Protein AF-A0A0F8CD45-F1 (afdb_monomer_lite)

Foldseek 3Di:
DKDWDDDPNFIWIWDQDPVGTDIDTPDDDDADWDWFLKKKWFFLDPVLQVVLQLQLQVQLVPAPFKDLPDDSQKAQFDWDAADDPPRVDRIDGPQLQQQVCQVVDPNRPHDPSTRGMMMGIMIGRDDVSSLSSLLRSVVSSVVRPGTDDMGGDDDPPPPDPDDRDPVVSD

Secondary structure (DSSP, 8-state):
--EEEEETTEEEEEEEETTEEEEEES-------EEEEEEEEEESSHHHHHHHHHHHHHHHHTSTTEE--SGGGEESS--EES-SS-TT-SEE--GGG-GGGGGG-TT----TT--EEEEEEEEESSHHHHHHHHHHHHHHHTTSTTEEEEE----TTSS-S----GGG--

Radius of gyration: 20.66 Å; chains: 1; bounding box: 54×41×52 Å

Structure (mmCIF, N/CA/C/O backbone):
data_AF-A0A0F8CD45-F1
#
_entry.id   AF-A0A0F8CD45-F1
#
loop_
_atom_site.group_PDB
_atom_site.id
_atom_site.type_symbol
_atom_site.label_atom_id
_atom_site.label_alt_id
_atom_site.label_comp_id
_atom_site.label_asym_id
_atom_site.label_entity_id
_atom_site.label_seq_id
_atom_site.pdbx_PDB_ins_code
_atom_site.Cartn_x
_atom_site.Cartn_y
_atom_site.Cartn_z
_atom_site.occupancy
_atom_site.B_iso_or_equiv
_atom_site.auth_seq_id
_atom_site.auth_comp_id
_atom_site.auth_asym_id
_atom_site.auth_atom_id
_atom_site.pdbx_PDB_model_num
ATOM 1 N N . MET A 1 1 ? -32.808 14.058 22.637 1.00 79.06 1 MET A N 1
ATOM 2 C CA . MET A 1 1 ? -32.107 13.726 23.889 1.00 79.06 1 MET A CA 1
ATOM 3 C C . MET A 1 1 ? -31.272 12.502 23.619 1.00 79.06 1 MET A C 1
ATOM 5 O O . MET A 1 1 ? -31.822 11.462 23.291 1.00 79.06 1 MET A O 1
ATOM 9 N N . GLU A 1 2 ? -29.967 12.667 23.688 1.00 94.50 2 GLU A N 1
ATOM 10 C CA . GLU A 1 2 ? -28.976 11.609 23.783 1.00 94.50 2 GLU A CA 1
ATOM 11 C C . GLU A 1 2 ? -29.141 10.820 25.092 1.00 94.50 2 GLU A C 1
ATOM 13 O O . GLU A 1 2 ? -29.667 11.337 26.080 1.00 94.50 2 GLU A O 1
ATOM 18 N N . SER A 1 3 ? -28.718 9.556 25.101 1.00 98.06 3 SER A N 1
ATOM 19 C CA . SER A 1 3 ? -28.726 8.721 26.308 1.00 98.06 3 SER A CA 1
ATOM 20 C C . SER A 1 3 ? -27.466 7.871 26.414 1.00 98.06 3 SER A C 1
ATOM 22 O O . SER A 1 3 ? -26.858 7.513 25.406 1.00 98.06 3 SER A O 1
ATOM 24 N N . GLU A 1 4 ? -27.076 7.555 27.644 1.00 98.25 4 GLU A N 1
ATOM 25 C CA . GLU A 1 4 ? -25.930 6.705 27.961 1.00 98.25 4 GLU A CA 1
ATOM 26 C C . GLU A 1 4 ? -26.391 5.265 28.225 1.00 98.25 4 GLU A C 1
ATOM 28 O O . GLU A 1 4 ? -27.420 5.034 28.865 1.00 98.25 4 GLU A O 1
ATOM 33 N N . THR A 1 5 ? -25.631 4.282 27.744 1.00 97.88 5 THR A N 1
ATOM 34 C CA . THR A 1 5 ? -25.856 2.868 28.062 1.00 97.88 5 THR A CA 1
ATOM 35 C C . THR A 1 5 ? -24.553 2.062 28.000 1.00 97.88 5 THR A C 1
ATOM 37 O O . THR A 1 5 ? -23.468 2.610 27.790 1.00 97.88 5 THR A O 1
ATOM 40 N N . GLN A 1 6 ? -24.651 0.746 28.196 1.00 98.25 6 GLN A N 1
ATOM 41 C CA . GLN A 1 6 ? -23.547 -0.191 28.020 1.00 98.25 6 GLN A CA 1
ATOM 42 C C . GLN A 1 6 ? -23.911 -1.294 27.029 1.00 98.25 6 GLN A C 1
ATOM 44 O O . GLN A 1 6 ? -24.971 -1.910 27.130 1.00 98.25 6 GLN A O 1
ATOM 49 N N . ILE A 1 7 ? -22.996 -1.585 26.105 1.00 98.19 7 ILE A N 1
ATOM 50 C CA . ILE A 1 7 ? -23.096 -2.711 25.170 1.00 98.19 7 ILE A CA 1
ATOM 51 C C . ILE A 1 7 ? -21.802 -3.511 25.268 1.00 98.19 7 ILE A C 1
ATOM 53 O O . ILE A 1 7 ? -20.720 -2.947 25.141 1.00 98.19 7 ILE A O 1
ATOM 57 N N . ALA A 1 8 ? -21.901 -4.818 25.534 1.00 97.69 8 ALA A N 1
ATOM 58 C CA . ALA A 1 8 ? -20.742 -5.707 25.700 1.00 97.69 8 ALA A CA 1
ATOM 59 C C . ALA A 1 8 ? -19.671 -5.167 26.681 1.00 97.69 8 ALA A C 1
ATOM 61 O O . ALA A 1 8 ? -18.473 -5.313 26.456 1.00 97.69 8 ALA A O 1
ATOM 62 N N . GLY A 1 9 ? -20.104 -4.506 27.763 1.00 97.81 9 GLY A N 1
ATOM 63 C CA . GLY A 1 9 ? -19.216 -3.914 28.772 1.00 97.81 9 GLY A CA 1
ATOM 64 C C . GLY A 1 9 ? -18.559 -2.585 28.374 1.00 97.81 9 GLY A C 1
ATOM 65 O O . GLY A 1 9 ? -17.771 -2.054 29.152 1.00 97.81 9 GLY A O 1
ATOM 66 N N . ARG A 1 10 ? -18.880 -2.024 27.202 1.00 98.44 10 ARG A N 1
ATOM 67 C CA . ARG A 1 10 ? -18.366 -0.732 26.724 1.00 98.44 10 ARG A CA 1
ATOM 68 C C . ARG A 1 10 ? -19.384 0.374 26.947 1.00 98.44 10 ARG A C 1
ATOM 70 O O . ARG A 1 10 ? -20.577 0.172 26.718 1.00 98.44 10 ARG A O 1
ATOM 77 N N . LYS A 1 11 ? -18.907 1.545 27.375 1.00 98.56 11 LYS A N 1
ATOM 78 C CA . LYS A 1 11 ? -19.733 2.743 27.541 1.00 98.56 11 LYS A CA 1
ATOM 79 C C . LYS A 1 11 ? -20.045 3.346 26.172 1.00 98.56 11 LYS A C 1
ATOM 81 O O . LYS A 1 11 ? -19.129 3.692 25.426 1.00 98.56 11 LYS A O 1
ATOM 86 N N . VAL A 1 12 ? -21.330 3.474 25.854 1.00 98.62 12 VAL A N 1
ATOM 87 C CA . VAL A 1 12 ? -21.799 3.991 24.563 1.00 98.62 12 VAL A CA 1
ATOM 88 C C . VAL A 1 12 ? -22.872 5.062 24.753 1.00 98.62 12 VAL A C 1
ATOM 90 O O . VAL A 1 12 ? -23.606 5.062 25.744 1.00 98.62 12 VAL A O 1
ATOM 93 N N . TYR A 1 13 ? -22.996 5.941 23.763 1.00 98.56 13 TYR A N 1
ATOM 94 C CA . TYR A 1 13 ? -24.055 6.936 23.655 1.00 98.56 13 TYR A CA 1
ATOM 95 C C . TYR A 1 13 ? -24.999 6.573 22.510 1.00 98.56 13 TYR A C 1
ATOM 97 O O . TYR A 1 13 ? -24.552 6.240 21.411 1.00 98.56 13 TYR A O 1
ATOM 105 N N . LYS A 1 14 ? -26.306 6.654 22.766 1.00 98.50 14 LYS A N 1
ATOM 106 C CA . LYS A 1 14 ? -27.360 6.545 21.754 1.00 98.50 14 LYS A CA 1
ATOM 107 C C . LYS A 1 14 ? -27.815 7.949 21.367 1.00 98.50 14 LYS A C 1
ATOM 109 O O . LYS A 1 14 ? -28.290 8.700 22.222 1.00 98.50 14 LYS A O 1
ATOM 114 N N . VAL A 1 15 ? -27.669 8.295 20.094 1.00 98.38 15 VAL A N 1
ATOM 115 C CA . VAL A 1 15 ? -28.040 9.588 19.513 1.00 98.38 15 VAL A CA 1
ATOM 116 C C . VAL A 1 15 ? -29.270 9.389 18.625 1.00 98.38 15 VAL A C 1
ATOM 118 O O . VAL A 1 15 ? -29.142 8.774 17.564 1.00 98.38 15 VAL A O 1
ATOM 121 N N . PRO A 1 16 ? -30.454 9.898 19.016 1.00 98.25 16 PRO A N 1
ATOM 122 C CA . PRO A 1 16 ? -31.648 9.765 18.190 1.00 98.25 16 PRO A CA 1
ATOM 123 C C . PRO A 1 16 ? -31.507 10.508 16.858 1.00 98.25 16 PRO A C 1
ATOM 125 O O . PRO A 1 16 ? -31.224 11.707 16.824 1.00 98.25 16 PRO A O 1
ATOM 128 N N . ILE A 1 17 ? -31.753 9.789 15.770 1.00 98.06 17 ILE A N 1
ATOM 129 C CA . ILE A 1 17 ? -31.777 10.233 14.376 1.00 98.06 17 ILE A CA 1
ATOM 130 C C . ILE A 1 17 ? -33.023 9.654 13.681 1.00 98.06 17 ILE A C 1
ATOM 132 O O . ILE A 1 17 ? -33.771 8.877 14.268 1.00 98.06 17 ILE A O 1
ATOM 136 N N . MET A 1 18 ? -33.299 10.037 12.430 1.00 98.06 18 MET A N 1
ATOM 137 C CA . MET A 1 18 ? -34.540 9.616 11.752 1.00 98.06 18 MET A CA 1
ATOM 138 C C . MET A 1 18 ? -34.684 8.091 11.600 1.00 98.06 18 MET A C 1
ATOM 140 O O . MET A 1 18 ? -35.806 7.596 11.622 1.00 98.06 18 MET A O 1
ATOM 144 N N . GLU A 1 19 ? -33.580 7.351 11.454 1.00 98.12 19 GLU A N 1
ATOM 145 C CA . GLU A 1 19 ? -33.606 5.881 11.352 1.00 98.12 19 GLU A CA 1
ATOM 146 C C . GLU A 1 19 ? -33.767 5.164 12.705 1.00 98.12 19 GLU A C 1
ATOM 148 O O . GLU A 1 19 ? -33.991 3.956 12.729 1.00 98.12 19 GLU A O 1
ATOM 153 N N . GLY A 1 20 ? -33.663 5.886 13.826 1.00 97.44 20 GLY A N 1
ATOM 154 C CA . GLY A 1 20 ? -33.625 5.311 15.169 1.00 97.44 20 GLY A CA 1
ATOM 155 C C . GLY A 1 20 ? -32.479 5.886 15.993 1.00 97.44 20 GLY A C 1
ATOM 156 O O . GLY A 1 20 ? -32.315 7.097 16.065 1.00 97.44 20 GLY A O 1
ATOM 157 N N . ASP A 1 21 ? -31.683 5.026 16.625 1.00 98.12 21 ASP A N 1
ATOM 158 C CA . ASP A 1 21 ? -30.565 5.450 17.470 1.00 98.12 21 ASP A CA 1
ATOM 159 C C . ASP A 1 21 ? -29.219 5.142 16.806 1.00 98.12 21 ASP A C 1
ATOM 161 O O . ASP A 1 21 ? -28.873 3.976 16.615 1.00 98.12 21 ASP A O 1
ATOM 165 N N . PHE A 1 22 ? -28.416 6.175 16.544 1.00 98.06 22 PHE A N 1
ATOM 166 C CA . PHE A 1 22 ? -26.997 6.004 16.241 1.00 98.06 22 PHE A CA 1
ATOM 167 C C . PHE A 1 22 ? -26.240 5.683 17.531 1.00 98.06 22 PHE A C 1
ATOM 169 O O . PHE A 1 22 ? -26.323 6.432 18.505 1.00 98.06 22 PHE A O 1
ATOM 176 N N . VAL A 1 23 ? -25.505 4.572 17.548 1.00 98.25 23 VAL A N 1
ATOM 177 C CA . VAL A 1 23 ? -24.760 4.117 18.727 1.00 98.25 23 VAL A CA 1
ATOM 178 C C . VAL A 1 23 ? -23.268 4.344 18.518 1.00 98.25 23 VAL A C 1
ATOM 180 O O . VAL A 1 23 ? -22.692 3.812 17.573 1.00 98.25 23 VAL A O 1
ATOM 183 N N . SER A 1 24 ? -22.637 5.090 19.424 1.00 98.25 24 SER A N 1
ATOM 184 C CA . SER A 1 24 ? -21.195 5.361 19.399 1.00 98.25 24 SER A CA 1
ATOM 185 C C . SER A 1 24 ? -20.560 5.058 20.747 1.00 98.25 24 SER A C 1
ATOM 187 O O . SER A 1 24 ? -21.069 5.485 21.782 1.00 98.25 24 SER A O 1
ATOM 189 N N . GLU A 1 25 ? -19.425 4.365 20.745 1.00 98.62 25 GLU A N 1
ATOM 190 C CA . GLU A 1 25 ? -18.581 4.229 21.936 1.00 98.62 25 GLU A CA 1
ATOM 191 C C . GLU A 1 25 ? -18.039 5.599 22.373 1.00 98.62 25 GLU A C 1
ATOM 193 O O . GLU A 1 25 ? -17.851 6.492 21.545 1.00 98.62 25 GLU A O 1
ATOM 198 N N . GLU A 1 26 ? -17.830 5.782 23.681 1.00 98.38 26 GLU A N 1
ATOM 199 C CA . GLU A 1 26 ? -17.349 7.050 24.250 1.00 98.38 26 GLU A CA 1
ATOM 200 C C . GLU A 1 26 ? -15.960 7.448 23.734 1.00 98.38 26 GLU A C 1
ATOM 202 O O . GLU A 1 26 ? -15.695 8.631 23.534 1.00 98.38 26 GLU A O 1
ATOM 207 N N . ASN A 1 27 ? -15.074 6.471 23.529 1.00 98.38 27 ASN A N 1
ATOM 208 C CA . ASN A 1 27 ? -13.672 6.709 23.211 1.00 98.38 27 ASN A CA 1
ATOM 209 C C . ASN A 1 27 ? -13.240 5.906 21.981 1.00 98.38 27 ASN A C 1
ATOM 211 O O . ASN A 1 27 ? -13.652 4.763 21.796 1.00 98.38 27 ASN A O 1
ATOM 215 N N . ILE A 1 28 ? -12.331 6.482 21.193 1.00 98.44 28 ILE A N 1
ATOM 216 C CA . ILE A 1 28 ? -11.599 5.795 20.123 1.00 98.44 28 ILE A CA 1
ATOM 217 C C . ILE A 1 28 ? -10.115 5.845 20.488 1.00 98.44 28 ILE A C 1
ATOM 219 O O . ILE A 1 28 ? -9.550 6.923 20.672 1.00 98.44 28 ILE A O 1
ATOM 223 N N . GLY A 1 29 ? -9.488 4.677 20.629 1.00 97.62 29 GLY A N 1
ATOM 224 C CA . GLY A 1 29 ? -8.065 4.576 20.950 1.00 97.62 29 GLY A CA 1
ATOM 225 C C . GLY A 1 29 ? -7.177 4.998 19.778 1.00 97.62 29 GLY A C 1
ATOM 226 O O . GLY A 1 29 ? -7.477 4.698 18.625 1.00 97.62 29 GLY A O 1
ATOM 227 N N . ALA A 1 30 ? -6.059 5.658 20.078 1.00 98.00 30 ALA A N 1
ATOM 228 C CA . ALA A 1 30 ? -5.038 6.018 19.100 1.00 98.00 30 ALA A CA 1
ATOM 229 C C . ALA A 1 30 ? -3.657 5.549 19.570 1.00 98.00 30 ALA A C 1
ATOM 231 O O . ALA A 1 30 ? -3.341 5.608 20.759 1.00 98.00 30 ALA A O 1
ATOM 232 N N . VAL A 1 31 ? -2.829 5.111 18.623 1.00 97.00 31 VAL A N 1
ATOM 233 C CA . VAL A 1 31 ? -1.448 4.666 18.855 1.00 97.00 31 VAL A CA 1
ATOM 234 C C . VAL A 1 31 ? -0.505 5.315 17.844 1.00 97.00 31 VAL A C 1
ATOM 236 O O . VAL A 1 31 ? -0.930 5.784 16.786 1.00 97.00 31 VAL A O 1
ATOM 239 N N . ALA A 1 32 ? 0.790 5.347 18.156 1.00 97.81 32 ALA A N 1
ATOM 240 C CA . ALA A 1 32 ? 1.809 5.783 17.209 1.00 97.81 32 ALA A CA 1
ATOM 241 C C . ALA A 1 32 ? 2.065 4.680 16.166 1.00 97.81 32 ALA A C 1
ATOM 243 O O . ALA A 1 32 ? 2.860 3.778 16.407 1.00 97.81 32 ALA A O 1
ATOM 244 N N . GLY A 1 33 ? 1.379 4.761 15.025 1.00 97.69 33 GLY A N 1
ATOM 245 C CA . GLY A 1 33 ? 1.539 3.820 13.915 1.00 97.69 33 GLY A CA 1
ATOM 246 C C . GLY A 1 33 ? 2.708 4.144 12.979 1.00 97.69 33 GLY A C 1
ATOM 247 O O . GLY A 1 33 ? 3.477 5.091 13.175 1.00 97.69 33 GLY A O 1
ATOM 248 N N . ILE A 1 34 ? 2.815 3.352 11.916 1.00 98.44 34 ILE A N 1
ATOM 249 C CA . ILE A 1 34 ? 3.831 3.467 10.871 1.00 98.44 34 ILE A CA 1
ATOM 250 C C . ILE A 1 34 ? 3.128 3.650 9.526 1.00 98.44 34 ILE A C 1
ATOM 252 O O . ILE A 1 34 ? 2.178 2.941 9.203 1.00 98.44 34 ILE A O 1
ATOM 256 N N . ALA A 1 35 ? 3.614 4.596 8.724 1.00 98.25 35 ALA A N 1
ATOM 257 C CA . ALA A 1 35 ? 3.116 4.838 7.378 1.00 98.25 35 ALA A CA 1
ATOM 258 C C . ALA A 1 35 ? 4.225 4.649 6.340 1.00 98.25 35 ALA A C 1
ATOM 260 O O . ALA A 1 35 ? 5.363 5.067 6.567 1.00 98.25 35 ALA A O 1
ATOM 261 N N . GLY A 1 36 ? 3.877 4.071 5.188 1.00 97.00 36 GLY A N 1
ATOM 262 C CA . GLY A 1 36 ? 4.774 3.994 4.032 1.00 97.00 36 GLY A CA 1
ATOM 263 C C . GLY A 1 36 ? 5.625 2.726 3.919 1.00 97.00 36 GLY A C 1
ATOM 264 O O . GLY A 1 36 ? 6.622 2.743 3.192 1.00 97.00 36 GLY A O 1
ATOM 265 N N . GLY A 1 37 ? 5.250 1.628 4.589 1.00 98.44 37 GLY A N 1
ATOM 266 C CA . GLY A 1 37 ? 5.726 0.307 4.164 1.00 98.44 37 GLY A CA 1
ATOM 267 C C . GLY A 1 37 ? 5.305 0.090 2.710 1.00 98.44 37 GLY A C 1
ATOM 268 O O . GLY A 1 37 ? 4.210 0.499 2.340 1.00 98.44 37 GLY A O 1
ATOM 269 N N . ASN A 1 38 ? 6.172 -0.433 1.846 1.00 98.88 38 ASN A N 1
ATOM 270 C CA . ASN A 1 38 ? 5.833 -0.532 0.427 1.00 98.88 38 ASN A CA 1
ATOM 271 C C . ASN A 1 38 ? 6.645 -1.588 -0.318 1.00 98.88 38 ASN A C 1
ATOM 273 O O . ASN A 1 38 ? 7.758 -1.934 0.083 1.00 98.88 38 ASN A O 1
ATOM 277 N N . PHE A 1 39 ? 6.101 -2.036 -1.444 1.00 98.94 39 PHE A N 1
ATOM 278 C CA . PHE A 1 39 ? 6.841 -2.766 -2.465 1.00 98.94 39 PHE A CA 1
ATOM 279 C C . PHE A 1 39 ? 6.294 -2.446 -3.860 1.00 98.94 39 PHE A C 1
ATOM 281 O O . PHE A 1 39 ? 5.150 -2.025 -4.030 1.00 98.94 39 PHE A O 1
ATOM 288 N N . PHE A 1 40 ? 7.149 -2.610 -4.864 1.00 98.94 40 PHE A N 1
ATOM 289 C CA . PHE A 1 40 ? 6.872 -2.347 -6.272 1.00 98.94 40 PHE A CA 1
ATOM 290 C C . PHE A 1 40 ? 6.786 -3.670 -7.027 1.00 98.94 40 PHE A C 1
ATOM 292 O O . PHE A 1 40 ? 7.634 -4.547 -6.841 1.00 98.94 40 PHE A O 1
ATOM 299 N N . ILE A 1 41 ? 5.818 -3.767 -7.931 1.00 98.94 41 ILE A N 1
ATOM 300 C CA . ILE A 1 41 ? 5.556 -4.925 -8.781 1.00 98.94 41 ILE A CA 1
ATOM 301 C C . ILE A 1 41 ? 5.841 -4.528 -10.228 1.00 98.94 41 ILE A C 1
ATOM 303 O O . ILE A 1 41 ? 5.195 -3.629 -10.762 1.00 98.94 41 ILE A O 1
ATOM 307 N N . PHE A 1 42 ? 6.807 -5.187 -10.866 1.00 98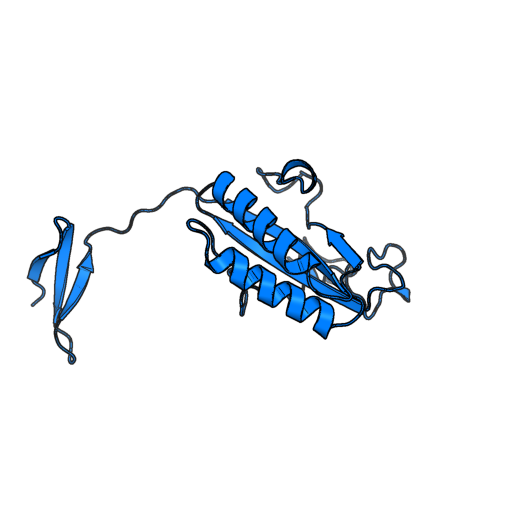.94 42 PHE A N 1
ATOM 308 C CA . PHE A 1 42 ? 7.202 -4.925 -12.251 1.00 98.94 42 PHE A CA 1
ATOM 309 C C . PHE A 1 42 ? 6.664 -6.040 -13.147 1.00 98.94 42 PHE A C 1
ATOM 311 O O . PHE A 1 42 ? 7.048 -7.198 -12.970 1.00 98.94 42 PHE A O 1
ATOM 318 N N . GLY A 1 43 ? 5.817 -5.698 -14.120 1.00 98.81 43 GLY A N 1
ATOM 319 C CA . GLY A 1 43 ? 5.203 -6.658 -15.042 1.00 98.81 43 GLY A CA 1
ATOM 320 C C . GLY A 1 43 ? 5.540 -6.403 -16.511 1.00 98.81 43 GLY A C 1
ATOM 321 O O . GLY A 1 43 ? 5.808 -5.272 -16.929 1.00 98.81 43 GLY A O 1
ATOM 322 N N . ASP A 1 44 ? 5.484 -7.464 -17.313 1.00 98.75 44 ASP A N 1
ATOM 323 C CA . ASP A 1 44 ? 5.621 -7.399 -18.776 1.00 98.75 44 ASP A CA 1
ATOM 324 C C . ASP A 1 44 ? 4.461 -6.695 -19.483 1.00 98.75 44 ASP A C 1
ATOM 326 O O . ASP A 1 44 ? 4.598 -6.259 -20.625 1.00 98.75 44 ASP A O 1
ATOM 330 N N . SER A 1 45 ? 3.329 -6.537 -18.808 1.00 98.88 45 SER A N 1
ATOM 331 C CA . SER A 1 45 ? 2.181 -5.784 -19.281 1.00 98.88 45 SER A CA 1
ATOM 332 C C . SER A 1 45 ? 1.509 -5.060 -18.119 1.00 98.88 45 SER A C 1
ATOM 334 O O . SER A 1 45 ? 1.679 -5.425 -16.952 1.00 98.88 45 SER A O 1
ATOM 336 N N . GLN A 1 46 ? 0.711 -4.040 -18.442 1.00 98.81 46 GLN A N 1
ATOM 337 C CA . GLN A 1 46 ? -0.095 -3.335 -17.445 1.00 98.81 46 GLN A CA 1
ATOM 338 C C . GLN A 1 46 ? -1.037 -4.277 -16.703 1.00 98.81 46 GLN A C 1
ATOM 340 O O . GLN A 1 46 ? -1.140 -4.177 -15.486 1.00 98.81 46 GLN A O 1
ATOM 345 N N . MET A 1 47 ? -1.680 -5.205 -17.412 1.00 98.69 47 MET A N 1
ATOM 346 C CA . MET A 1 47 ? -2.631 -6.120 -16.787 1.00 98.69 47 MET A CA 1
ATOM 347 C C . MET A 1 47 ? -1.936 -7.160 -15.912 1.00 98.69 47 MET A C 1
ATOM 349 O O . MET A 1 47 ? -2.415 -7.401 -14.815 1.00 98.69 47 MET A O 1
ATOM 353 N N . SER A 1 48 ? -0.778 -7.694 -16.318 1.00 98.81 48 SER A N 1
ATOM 354 C CA . SER A 1 48 ? 0.005 -8.604 -15.465 1.00 98.81 48 SER A CA 1
ATOM 355 C C . SER A 1 48 ? 0.365 -7.925 -14.136 1.00 98.81 48 SER A C 1
ATOM 357 O O . SER A 1 48 ? 0.166 -8.494 -13.066 1.00 98.81 48 SER A O 1
ATOM 359 N N . ALA A 1 49 ? 0.851 -6.678 -14.198 1.00 98.88 49 ALA A N 1
ATOM 360 C CA . ALA A 1 49 ? 1.223 -5.913 -13.011 1.00 98.88 49 ALA A CA 1
ATOM 361 C C . ALA A 1 49 ? 0.004 -5.517 -12.157 1.00 98.88 49 ALA A C 1
ATOM 363 O O . ALA A 1 49 ? 0.090 -5.566 -10.934 1.00 98.88 49 ALA A O 1
ATOM 364 N N . LEU A 1 50 ? -1.117 -5.140 -12.786 1.00 98.94 50 LEU A N 1
ATOM 365 C CA . LEU A 1 50 ? -2.346 -4.772 -12.083 1.00 98.94 50 LEU A CA 1
ATOM 366 C C . LEU A 1 50 ? -2.970 -5.977 -11.381 1.00 98.94 50 LEU A C 1
ATOM 368 O O . LEU A 1 50 ? -3.261 -5.891 -10.198 1.00 98.94 50 LEU A O 1
ATOM 372 N N . THR A 1 51 ? -3.110 -7.110 -12.069 1.00 98.88 51 THR A N 1
ATOM 373 C CA . THR A 1 51 ? -3.645 -8.338 -11.470 1.00 98.88 51 THR A CA 1
ATOM 374 C C . THR A 1 51 ? -2.776 -8.803 -10.304 1.00 98.88 51 THR A C 1
ATOM 376 O O . THR A 1 51 ? -3.304 -9.184 -9.268 1.00 98.88 51 THR A O 1
ATOM 379 N N . ALA A 1 52 ? -1.447 -8.710 -10.421 1.00 98.94 52 ALA A N 1
ATOM 380 C CA . ALA A 1 52 ? -0.542 -8.987 -9.304 1.00 98.94 52 ALA A CA 1
ATOM 381 C C . ALA A 1 52 ? -0.718 -8.016 -8.127 1.00 98.94 52 ALA A C 1
ATOM 383 O O . ALA A 1 52 ? -0.599 -8.424 -6.976 1.00 98.94 52 ALA A O 1
ATOM 384 N N . ALA A 1 53 ? -1.000 -6.741 -8.403 1.00 98.94 53 ALA A N 1
ATOM 385 C CA . ALA A 1 53 ? -1.292 -5.749 -7.376 1.00 98.94 53 ALA A CA 1
ATOM 386 C C . ALA A 1 53 ? -2.641 -6.018 -6.685 1.00 98.94 53 ALA A C 1
ATOM 388 O O . ALA A 1 53 ? -2.711 -5.927 -5.466 1.00 98.94 53 ALA A O 1
ATOM 389 N N . GLU A 1 54 ? -3.678 -6.403 -7.432 1.00 98.94 54 GLU A N 1
ATOM 390 C CA . GLU A 1 54 ? -4.999 -6.758 -6.894 1.00 98.94 54 GLU A CA 1
ATOM 391 C C . GLU A 1 54 ? -4.916 -7.970 -5.958 1.00 98.94 54 GLU A C 1
ATOM 393 O O . GLU A 1 54 ? -5.301 -7.860 -4.797 1.00 98.94 54 GLU A O 1
ATOM 398 N N . VAL A 1 55 ? -4.305 -9.081 -6.394 1.00 98.81 55 VAL A N 1
ATOM 399 C CA . VAL A 1 55 ? -4.163 -10.271 -5.527 1.00 98.81 55 VAL A CA 1
ATOM 400 C C . VAL A 1 55 ? -3.278 -10.005 -4.307 1.00 98.81 55 VAL A C 1
ATOM 402 O O . VAL A 1 55 ? -3.455 -10.628 -3.262 1.00 98.81 55 VAL A O 1
ATOM 405 N N . ALA A 1 56 ? -2.326 -9.074 -4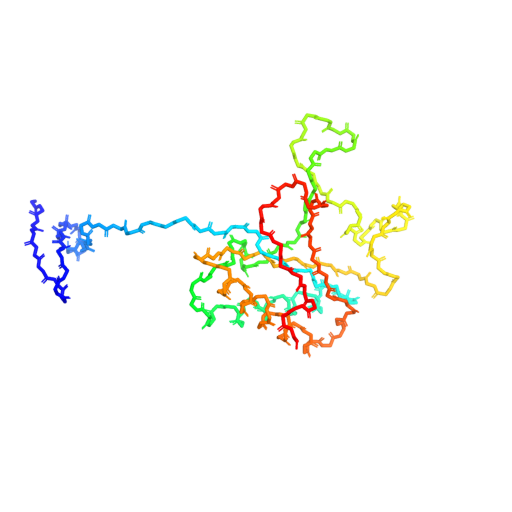.417 1.00 98.94 56 ALA A N 1
ATOM 406 C CA . ALA A 1 56 ? -1.526 -8.645 -3.283 1.00 98.94 56 ALA A CA 1
ATOM 407 C C . ALA A 1 56 ? -2.342 -7.834 -2.273 1.00 98.94 56 ALA A C 1
ATOM 409 O O . ALA A 1 56 ? -2.174 -8.029 -1.071 1.00 98.94 56 ALA A O 1
ATOM 410 N N . VAL A 1 57 ? -3.217 -6.939 -2.742 1.00 98.94 57 VAL A N 1
ATOM 411 C CA . VAL A 1 57 ? -4.138 -6.195 -1.873 1.00 98.94 57 VAL A CA 1
ATOM 412 C C . VAL A 1 57 ? -5.097 -7.153 -1.178 1.00 98.94 57 VAL A C 1
ATOM 414 O O . VAL A 1 57 ? -5.202 -7.069 0.040 1.00 98.94 57 VAL A O 1
ATOM 417 N N . ASP A 1 58 ? -5.698 -8.098 -1.905 1.00 98.88 58 ASP A N 1
ATOM 418 C CA . ASP A 1 58 ? -6.595 -9.107 -1.326 1.00 98.88 58 ASP A CA 1
ATOM 419 C C . ASP A 1 58 ? -5.895 -9.904 -0.213 1.00 98.88 58 ASP A C 1
ATOM 421 O O . ASP A 1 58 ? -6.430 -10.050 0.884 1.00 98.88 58 ASP A O 1
ATOM 425 N N . ALA A 1 59 ? -4.653 -10.347 -0.444 1.00 98.88 59 ALA A N 1
ATOM 426 C CA . ALA A 1 59 ? -3.866 -11.055 0.567 1.00 98.88 59 ALA A CA 1
ATOM 427 C C . ALA A 1 59 ? -3.552 -10.193 1.804 1.00 98.88 59 ALA A C 1
ATOM 429 O O . ALA A 1 59 ? -3.501 -10.709 2.919 1.00 98.88 59 ALA A O 1
ATOM 430 N N . ILE A 1 60 ? -3.337 -8.886 1.623 1.00 98.88 60 ILE A N 1
ATOM 431 C CA . ILE A 1 60 ? -3.099 -7.945 2.727 1.00 98.88 60 ILE A CA 1
ATOM 432 C C . ILE A 1 60 ? -4.394 -7.656 3.497 1.00 98.88 60 ILE A C 1
ATOM 434 O O . ILE A 1 60 ? -4.343 -7.479 4.711 1.00 98.88 60 ILE A O 1
ATOM 438 N N . THR A 1 61 ? -5.548 -7.616 2.825 1.00 98.44 61 THR A N 1
ATOM 439 C CA . THR A 1 61 ? -6.855 -7.342 3.445 1.00 98.44 61 THR A CA 1
ATOM 440 C C . THR A 1 61 ? -7.259 -8.396 4.477 1.00 98.44 61 THR A C 1
ATOM 442 O O . THR A 1 61 ? -7.949 -8.062 5.438 1.00 98.44 61 THR A O 1
ATOM 445 N N . GLU A 1 62 ? -6.787 -9.633 4.333 1.00 98.50 62 GLU A N 1
ATOM 446 C CA . GLU A 1 62 ? -7.013 -10.71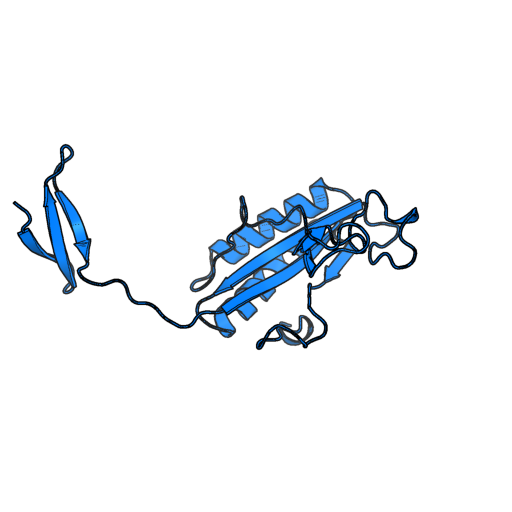0 5.307 1.00 98.50 62 GLU A CA 1
ATOM 447 C C . GLU A 1 62 ? -6.157 -10.576 6.584 1.00 98.50 62 GLU A C 1
ATOM 449 O O . GLU A 1 62 ? -6.338 -11.340 7.535 1.00 98.50 62 GLU A O 1
ATOM 454 N N . LEU A 1 63 ? -5.215 -9.626 6.633 1.00 98.44 63 LEU A N 1
ATOM 455 C CA . LEU A 1 63 ? -4.321 -9.429 7.774 1.00 98.44 63 LEU A CA 1
ATOM 456 C C . LEU A 1 63 ? -4.781 -8.288 8.681 1.00 98.44 63 LEU A C 1
ATOM 458 O O . LEU A 1 63 ? -5.129 -7.189 8.245 1.00 98.44 63 LEU A O 1
ATOM 462 N N . GLU A 1 64 ? -4.702 -8.534 9.986 1.00 98.31 64 GLU A N 1
ATOM 463 C CA . GLU A 1 64 ? -4.990 -7.528 11.001 1.00 98.31 64 GLU A CA 1
ATOM 464 C C . GLU A 1 64 ? -3.867 -6.480 11.095 1.00 98.31 64 GLU A C 1
ATOM 466 O O . GLU A 1 64 ? -2.698 -6.739 10.810 1.00 98.31 64 GLU A O 1
ATOM 471 N N . GLY A 1 65 ? -4.225 -5.267 11.522 1.00 98.25 65 GLY A N 1
ATOM 472 C CA . GLY A 1 65 ? -3.250 -4.239 11.888 1.00 98.25 65 GLY A CA 1
ATOM 473 C C . GLY A 1 65 ? -2.688 -3.425 10.724 1.00 98.25 65 GLY A C 1
ATOM 474 O O . GLY A 1 65 ? -1.899 -2.511 10.972 1.00 98.25 65 GLY A O 1
ATOM 475 N N . THR A 1 66 ? -3.112 -3.681 9.481 1.00 98.75 66 THR A N 1
ATOM 476 C CA . THR A 1 66 ? -2.683 -2.920 8.295 1.00 98.75 66 THR A CA 1
ATOM 477 C C . THR A 1 66 ? -3.825 -2.403 7.431 1.00 98.75 66 THR A C 1
ATOM 479 O O . THR A 1 66 ? -4.927 -2.938 7.436 1.00 98.75 66 THR A O 1
ATOM 482 N N . ILE A 1 67 ? -3.533 -1.359 6.653 1.00 98.88 67 ILE A N 1
ATOM 483 C CA . ILE A 1 67 ? -4.385 -0.857 5.569 1.00 98.88 67 ILE A CA 1
ATOM 484 C C . ILE A 1 67 ? -3.541 -0.527 4.331 1.00 98.88 67 ILE A C 1
ATOM 486 O O . ILE A 1 67 ? -2.374 -0.143 4.454 1.00 98.88 67 ILE A O 1
ATOM 490 N N . THR A 1 68 ? -4.161 -0.576 3.151 1.00 98.88 68 THR A N 1
ATOM 491 C CA . THR A 1 68 ? -3.604 -0.103 1.873 1.00 98.88 68 THR A CA 1
ATOM 492 C C . THR A 1 68 ? -4.359 1.162 1.418 1.00 98.88 68 THR A C 1
ATOM 494 O O . THR A 1 68 ? -5.424 1.084 0.813 1.00 98.88 68 THR A O 1
ATOM 497 N N . PRO A 1 69 ? -3.879 2.380 1.746 1.00 98.69 69 PRO A N 1
ATOM 498 C CA . PRO A 1 69 ? -4.724 3.583 1.760 1.00 98.69 69 PRO A CA 1
ATOM 499 C C . PRO A 1 69 ? -4.988 4.221 0.385 1.00 98.69 69 PRO A C 1
ATOM 501 O O . PRO A 1 69 ? -5.687 5.230 0.298 1.00 98.69 69 PRO A O 1
ATOM 504 N N . PHE A 1 70 ? -4.394 3.697 -0.684 1.00 98.75 70 PHE A N 1
ATOM 505 C CA . PHE A 1 70 ? -4.583 4.221 -2.037 1.00 98.75 70 PHE A CA 1
ATOM 506 C C . PHE A 1 70 ? -5.868 3.671 -2.681 1.00 98.75 70 PHE A C 1
ATOM 508 O O . PHE A 1 70 ? -6.452 2.725 -2.156 1.00 98.75 70 PHE A O 1
ATOM 515 N N . PRO A 1 71 ? -6.354 4.245 -3.800 1.00 98.69 71 PRO A N 1
ATOM 516 C CA . PRO A 1 71 ? -7.551 3.744 -4.475 1.00 98.69 71 PRO A CA 1
ATOM 517 C C . PRO A 1 71 ? -7.421 2.257 -4.833 1.00 98.69 71 PRO A C 1
ATOM 519 O O . PRO A 1 71 ? -6.504 1.872 -5.554 1.00 98.69 71 PRO A O 1
ATOM 522 N N . GLY A 1 72 ? -8.311 1.423 -4.288 1.00 98.50 72 GLY A N 1
ATOM 523 C CA . GLY A 1 72 ? -8.234 -0.037 -4.438 1.00 98.50 72 GLY A CA 1
ATOM 524 C C . GLY A 1 72 ? -6.978 -0.670 -3.827 1.00 98.50 72 GLY A C 1
ATOM 525 O O . GLY A 1 72 ? -6.627 -1.777 -4.201 1.00 98.50 72 GLY A O 1
ATOM 526 N N . GLY A 1 73 ? -6.268 0.038 -2.943 1.00 98.81 73 GLY A N 1
ATOM 527 C CA . GLY A 1 73 ? -5.005 -0.390 -2.344 1.00 98.81 73 GLY A CA 1
ATOM 528 C C . GLY A 1 73 ? -3.758 -0.179 -3.211 1.00 98.81 73 GLY A C 1
ATOM 529 O O . GLY A 1 73 ? -2.661 -0.533 -2.782 1.00 98.81 73 GLY A O 1
ATOM 530 N N . ILE A 1 74 ? -3.894 0.423 -4.400 1.00 98.94 74 ILE A N 1
ATOM 531 C CA . ILE A 1 74 ? -2.866 0.383 -5.450 1.00 98.94 74 ILE A CA 1
ATOM 532 C C . ILE A 1 74 ? -2.420 1.792 -5.860 1.00 98.94 74 ILE A C 1
ATOM 534 O O . ILE A 1 74 ? -3.224 2.677 -6.160 1.00 98.94 74 ILE A O 1
ATOM 538 N N . VAL A 1 75 ? -1.107 1.998 -5.945 1.00 98.88 75 VAL A N 1
ATOM 539 C CA . VAL A 1 75 ? -0.490 3.221 -6.465 1.00 98.88 75 VAL A CA 1
ATOM 540 C C . VAL A 1 75 ? -0.124 3.034 -7.933 1.00 98.88 75 VAL A C 1
ATOM 542 O O . VAL A 1 75 ? 0.780 2.272 -8.269 1.00 98.88 75 VAL A O 1
ATOM 545 N N . SER A 1 76 ? -0.782 3.787 -8.817 1.00 98.56 76 SER A N 1
ATOM 546 C CA . SER A 1 76 ? -0.464 3.816 -10.254 1.00 98.56 76 SER A CA 1
ATOM 547 C C . SER A 1 76 ? 0.542 4.900 -10.655 1.00 98.56 76 SER A C 1
ATOM 549 O O . SER A 1 76 ? 1.068 4.877 -11.764 1.00 98.56 76 SER A O 1
ATOM 551 N N . SER A 1 77 ? 0.776 5.890 -9.789 1.00 97.94 77 SER A N 1
ATOM 552 C CA . SER A 1 77 ? 1.518 7.106 -10.137 1.00 97.94 77 SER A CA 1
ATOM 553 C C . SER A 1 77 ? 2.999 7.050 -9.766 1.00 97.94 77 SER A C 1
ATOM 555 O O . SER A 1 77 ? 3.839 7.390 -10.599 1.00 97.94 77 SER A O 1
ATOM 557 N N . GLY A 1 78 ? 3.312 6.648 -8.529 1.00 96.44 78 GLY A N 1
ATOM 558 C CA . GLY A 1 78 ? 4.652 6.711 -7.943 1.00 96.44 78 GLY A CA 1
ATOM 559 C C . GLY A 1 78 ? 5.176 8.150 -7.811 1.00 96.44 78 GLY A C 1
ATOM 560 O O . GLY A 1 78 ? 4.931 9.024 -8.645 1.00 96.44 78 GLY A O 1
ATOM 561 N N . SER A 1 79 ? 5.934 8.447 -6.755 1.00 97.00 79 SER A N 1
ATOM 562 C CA . SER A 1 79 ? 6.468 9.804 -6.567 1.00 97.00 79 SER A CA 1
ATOM 563 C C . SER A 1 79 ? 7.901 9.835 -6.056 1.00 97.00 79 SER A C 1
ATOM 565 O O . SER A 1 79 ? 8.400 8.890 -5.448 1.00 97.00 79 SER A O 1
ATOM 567 N N . LYS A 1 80 ? 8.582 10.949 -6.322 1.00 96.25 80 LYS A N 1
ATOM 568 C CA . LYS A 1 80 ? 9.845 11.326 -5.688 1.00 96.25 80 LYS A CA 1
ATOM 569 C C . LYS A 1 80 ? 9.686 12.668 -4.983 1.00 96.25 80 LYS A C 1
ATOM 571 O O . LYS A 1 80 ? 8.881 13.506 -5.397 1.00 96.25 80 LYS A O 1
ATOM 576 N N . ALA A 1 81 ? 10.498 12.886 -3.953 1.00 94.88 81 ALA A N 1
ATOM 577 C CA . ALA A 1 81 ? 10.567 14.171 -3.271 1.00 94.88 81 ALA A CA 1
ATOM 578 C C . ALA A 1 81 ? 11.145 15.255 -4.201 1.00 94.88 81 ALA A C 1
ATOM 580 O O . ALA A 1 81 ? 12.158 15.052 -4.872 1.00 94.88 81 ALA A O 1
ATOM 581 N N . GLY A 1 82 ? 10.505 16.422 -4.215 1.00 95.88 82 GLY A N 1
ATOM 582 C CA . GLY A 1 82 ? 10.886 17.565 -5.036 1.00 95.88 82 GLY A CA 1
ATOM 583 C C . GLY A 1 82 ? 10.650 17.365 -6.536 1.00 95.88 82 GLY A C 1
ATOM 584 O O . GLY A 1 82 ? 9.795 16.590 -6.973 1.00 95.88 82 GLY A O 1
ATOM 585 N N . ALA A 1 83 ? 11.415 18.105 -7.342 1.00 97.19 83 ALA A N 1
ATOM 586 C CA . ALA A 1 83 ? 11.315 18.114 -8.798 1.00 97.19 83 ALA A CA 1
ATOM 587 C C . ALA A 1 83 ? 12.654 18.463 -9.465 1.00 97.19 83 ALA A C 1
ATOM 589 O O . ALA A 1 83 ? 13.440 19.253 -8.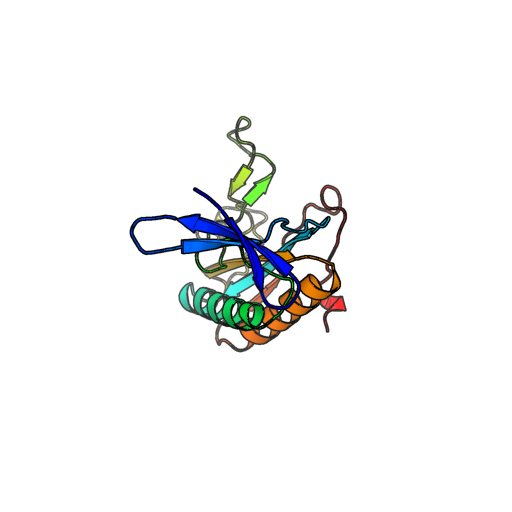936 1.00 97.19 83 ALA A O 1
ATOM 590 N N . ASN A 1 84 ? 12.889 17.957 -10.680 1.00 94.44 84 ASN A N 1
ATOM 591 C CA . ASN A 1 84 ? 14.074 18.321 -11.470 1.00 94.44 84 ASN A CA 1
ATOM 592 C C . ASN A 1 84 ? 13.906 19.694 -12.138 1.00 94.44 84 ASN A C 1
ATOM 594 O O . ASN A 1 84 ? 14.796 20.531 -12.029 1.00 94.44 84 ASN A O 1
ATOM 598 N N . LYS A 1 85 ? 12.746 19.945 -12.762 1.00 96.94 85 LYS A N 1
ATOM 599 C CA . LYS A 1 85 ? 12.435 21.183 -13.501 1.00 96.94 85 LYS A CA 1
ATOM 600 C C . LYS A 1 85 ? 11.590 22.168 -12.684 1.00 96.94 85 LYS A C 1
ATOM 602 O O . LYS A 1 85 ? 11.985 23.310 -12.479 1.00 96.94 85 LYS A O 1
ATOM 607 N N . TYR A 1 86 ? 10.439 21.725 -12.184 1.00 97.31 86 TYR A N 1
ATOM 608 C CA . TYR A 1 86 ? 9.461 22.578 -11.499 1.00 97.31 86 TYR A CA 1
ATOM 609 C C . TYR A 1 86 ? 9.731 22.658 -9.989 1.00 97.31 86 TYR A C 1
ATOM 611 O O . TYR A 1 86 ? 9.022 22.048 -9.196 1.00 97.31 86 TYR A O 1
ATOM 619 N N . LYS A 1 87 ? 10.778 23.389 -9.581 1.00 96.62 87 LYS A N 1
ATOM 620 C CA . LYS A 1 87 ? 11.294 23.417 -8.191 1.00 96.62 87 LYS A CA 1
ATOM 621 C C . LYS A 1 87 ? 10.294 23.864 -7.115 1.00 96.62 87 LYS A C 1
ATOM 623 O O . LYS A 1 87 ? 10.535 23.616 -5.941 1.00 96.62 87 LYS A O 1
ATOM 628 N N . PHE A 1 88 ? 9.182 24.486 -7.502 1.00 96.88 88 PHE A N 1
ATOM 629 C CA . PHE A 1 88 ? 8.093 24.850 -6.592 1.00 96.88 88 PHE A CA 1
ATOM 630 C C . PHE A 1 88 ? 7.215 23.653 -6.172 1.00 96.88 88 PHE A C 1
ATOM 632 O O . PHE A 1 88 ? 6.404 23.784 -5.258 1.00 96.88 88 PHE A O 1
ATOM 639 N N . LEU A 1 89 ? 7.351 22.490 -6.822 1.00 97.62 89 LEU A N 1
ATOM 640 C CA . LEU A 1 89 ? 6.606 21.279 -6.481 1.00 97.62 89 LEU A CA 1
ATOM 641 C C . LEU A 1 89 ? 7.302 20.482 -5.371 1.00 97.62 89 LEU A C 1
ATOM 643 O O . LEU A 1 89 ? 8.495 20.187 -5.452 1.00 97.62 89 LEU A O 1
ATOM 647 N N . LYS A 1 90 ? 6.523 20.075 -4.360 1.00 96.75 90 LYS A N 1
ATOM 648 C CA . LYS A 1 90 ? 6.994 19.254 -3.228 1.00 96.75 90 LYS A CA 1
ATOM 649 C C . LYS A 1 90 ? 7.227 17.787 -3.594 1.00 96.75 90 LYS A C 1
ATOM 651 O O . LYS A 1 90 ? 8.085 17.146 -2.996 1.00 96.75 90 LYS A O 1
ATOM 656 N N . ALA A 1 91 ? 6.476 17.267 -4.557 1.00 96.81 91 ALA A N 1
ATOM 657 C CA . ALA A 1 91 ? 6.618 15.918 -5.083 1.00 96.81 91 ALA A CA 1
ATOM 658 C C . ALA A 1 91 ? 6.275 15.911 -6.574 1.00 96.81 91 ALA A C 1
ATOM 660 O O . ALA A 1 91 ? 5.468 16.718 -7.042 1.00 96.81 91 ALA A O 1
ATOM 661 N N . THR A 1 92 ? 6.899 15.005 -7.317 1.00 98.06 92 THR A N 1
ATOM 662 C CA . THR A 1 92 ? 6.641 14.782 -8.746 1.00 98.06 92 THR A CA 1
ATOM 663 C C . THR A 1 92 ? 6.715 13.296 -9.063 1.00 98.06 92 THR A C 1
ATOM 665 O O . THR A 1 92 ? 7.230 12.529 -8.251 1.00 98.06 92 THR A O 1
ATOM 668 N N . ALA A 1 93 ? 6.240 12.893 -10.244 1.00 98.12 93 ALA A N 1
ATOM 669 C CA . ALA A 1 93 ? 6.432 11.532 -10.742 1.00 98.12 93 ALA A CA 1
ATOM 670 C C . ALA A 1 93 ? 7.913 11.129 -10.663 1.00 98.12 93 ALA A C 1
ATOM 672 O O . ALA A 1 93 ? 8.805 11.952 -10.913 1.00 98.12 93 ALA A O 1
ATOM 673 N N . ASN A 1 94 ? 8.169 9.879 -10.289 1.00 98.00 94 ASN A N 1
ATOM 674 C CA . ASN A 1 94 ? 9.521 9.343 -10.232 1.00 98.00 94 ASN A CA 1
ATOM 675 C C . ASN A 1 94 ? 9.899 8.766 -11.598 1.00 98.00 94 ASN A C 1
ATOM 677 O O . ASN A 1 94 ? 9.651 7.597 -11.873 1.00 98.00 94 ASN A O 1
ATOM 681 N N . GLU A 1 95 ? 10.501 9.595 -12.453 1.00 98.19 95 GLU A N 1
ATOM 682 C CA . GLU A 1 95 ? 10.813 9.278 -13.852 1.00 98.19 95 GLU A CA 1
ATOM 683 C C . GLU A 1 95 ? 11.641 8.004 -14.025 1.00 98.19 95 GLU A C 1
ATOM 685 O O . GLU A 1 95 ? 11.540 7.339 -15.054 1.00 98.19 95 GLU A O 1
ATOM 690 N N . LYS A 1 96 ? 12.417 7.628 -13.003 1.00 98.25 96 LYS A N 1
ATOM 691 C CA . LYS A 1 96 ? 13.200 6.394 -13.001 1.00 98.25 96 LYS A CA 1
ATOM 692 C C . LYS A 1 96 ? 12.332 5.146 -13.114 1.00 98.25 96 LYS A C 1
ATOM 694 O O . LYS A 1 96 ? 12.786 4.159 -13.677 1.00 98.25 96 LYS A O 1
ATOM 699 N N . PHE A 1 97 ? 11.098 5.206 -12.621 1.00 98.56 97 PHE A N 1
ATOM 700 C CA . PHE A 1 97 ? 10.142 4.103 -12.620 1.00 98.56 97 PHE A CA 1
ATOM 701 C C . PHE A 1 97 ? 8.970 4.339 -13.584 1.00 98.56 97 PHE A C 1
ATOM 703 O O . PHE A 1 97 ? 7.910 3.755 -13.396 1.00 98.56 97 PHE A O 1
ATOM 710 N N . CYS A 1 98 ? 9.125 5.187 -14.609 1.00 98.62 98 CYS A N 1
ATOM 711 C CA . CYS A 1 98 ? 8.079 5.451 -15.605 1.00 98.62 98 CYS A CA 1
ATOM 712 C C . CYS A 1 98 ? 8.338 4.667 -16.910 1.00 98.62 98 CYS A C 1
ATOM 714 O O . CYS A 1 98 ? 9.136 5.124 -17.736 1.00 98.62 98 CYS A O 1
ATOM 716 N N . PRO A 1 99 ? 7.649 3.533 -17.169 1.00 98.56 99 PRO A N 1
ATOM 717 C CA . PRO A 1 99 ? 7.964 2.666 -18.310 1.00 98.56 99 PRO A CA 1
ATOM 718 C C . PRO A 1 99 ? 7.782 3.331 -19.676 1.00 98.56 99 PRO A C 1
ATOM 720 O O . PRO A 1 99 ? 8.560 3.076 -20.589 1.00 98.56 99 PRO A O 1
ATOM 723 N N . SER A 1 100 ? 6.809 4.238 -19.816 1.00 98.56 100 SER A N 1
ATOM 724 C CA . SER A 1 100 ? 6.501 4.920 -21.085 1.00 98.56 100 SER A CA 1
ATOM 725 C C . SER A 1 100 ? 7.594 5.877 -21.578 1.00 98.56 100 SER A C 1
ATOM 727 O O . SER A 1 100 ? 7.556 6.325 -22.724 1.00 98.56 100 SER A O 1
ATOM 729 N N . ILE A 1 101 ? 8.561 6.209 -20.721 1.00 98.38 101 ILE A N 1
ATOM 730 C CA . ILE A 1 101 ? 9.688 7.089 -21.043 1.00 98.38 101 ILE A CA 1
ATOM 731 C C . ILE A 1 101 ? 11.041 6.440 -20.736 1.00 98.38 101 ILE A C 1
ATOM 733 O O . ILE A 1 101 ? 12.040 7.156 -20.708 1.00 98.38 101 ILE A O 1
ATOM 737 N N . LYS A 1 102 ? 11.096 5.117 -20.520 1.00 98.06 102 LYS A N 1
ATOM 738 C CA . LYS A 1 102 ? 12.316 4.416 -20.079 1.00 98.06 102 LYS A CA 1
ATOM 739 C C . LYS A 1 102 ? 13.528 4.673 -20.984 1.00 98.06 102 LYS A C 1
ATOM 741 O O . LYS A 1 102 ? 14.602 4.963 -20.475 1.00 98.06 102 LYS A O 1
ATOM 746 N N . ASP A 1 103 ? 13.332 4.745 -22.303 1.00 98.12 103 ASP A N 1
ATOM 747 C CA . ASP A 1 103 ? 14.411 5.005 -23.276 1.00 98.12 103 ASP A CA 1
ATOM 748 C C . ASP A 1 103 ? 14.900 6.467 -23.298 1.00 98.12 103 ASP A C 1
ATOM 750 O O . ASP A 1 103 ? 15.890 6.796 -23.948 1.00 98.12 103 ASP A O 1
ATOM 754 N N . LYS A 1 104 ? 14.188 7.376 -22.620 1.00 98.06 104 LYS A N 1
ATOM 755 C CA . LYS A 1 104 ? 14.519 8.809 -22.536 1.00 98.06 104 LYS A CA 1
ATOM 756 C C . LYS A 1 104 ? 15.145 9.190 -21.193 1.00 98.06 104 LYS A C 1
ATOM 758 O O . LYS A 1 104 ? 15.532 10.344 -21.017 1.00 98.06 104 LYS A O 1
ATOM 763 N N . VAL A 1 105 ? 15.204 8.259 -20.242 1.00 97.25 105 VAL A N 1
ATOM 764 C CA . VAL A 1 105 ? 15.728 8.473 -18.890 1.00 97.25 105 VAL A CA 1
ATOM 765 C C . VAL A 1 105 ? 17.004 7.648 -18.743 1.00 97.25 105 VAL A C 1
ATOM 767 O O . VAL A 1 105 ? 16.944 6.437 -18.578 1.00 97.25 105 VAL A O 1
ATOM 770 N N . GLU A 1 106 ? 18.164 8.308 -18.792 1.00 94.38 106 GLU A N 1
ATOM 771 C CA . GLU A 1 106 ? 19.489 7.657 -18.792 1.00 94.38 106 GLU A CA 1
ATOM 772 C C . GLU A 1 106 ? 19.703 6.696 -17.608 1.00 94.38 106 GLU A C 1
ATOM 774 O O . GLU A 1 106 ? 20.337 5.657 -17.748 1.00 94.38 106 GLU A O 1
ATOM 779 N N . ASN A 1 107 ? 19.134 7.015 -16.446 1.00 94.75 107 ASN A N 1
ATOM 780 C CA . ASN A 1 107 ? 19.212 6.218 -15.222 1.00 94.75 107 ASN A CA 1
ATOM 781 C C . ASN A 1 107 ? 17.867 5.576 -14.855 1.00 94.75 107 ASN A C 1
ATOM 783 O O . ASN A 1 107 ? 17.466 5.585 -13.686 1.00 94.75 107 ASN A O 1
ATOM 787 N N . THR A 1 108 ? 17.142 5.085 -15.861 1.00 98.00 108 THR A N 1
ATOM 788 C CA . THR A 1 108 ? 15.904 4.340 -15.639 1.00 98.00 108 THR A CA 1
ATOM 789 C C . THR A 1 108 ? 16.159 3.074 -14.817 1.00 98.00 108 THR A C 1
ATOM 791 O O . THR A 1 108 ? 17.160 2.383 -14.985 1.00 98.00 108 THR A O 1
ATOM 794 N N . GLU A 1 109 ? 15.224 2.769 -13.924 1.00 98.25 109 GLU A N 1
ATOM 795 C CA . GLU A 1 109 ? 15.176 1.543 -13.123 1.00 98.25 109 GLU A CA 1
ATOM 796 C C . GLU A 1 109 ? 14.226 0.505 -13.747 1.00 98.25 109 GLU A C 1
ATOM 798 O O . GLU A 1 109 ? 13.967 -0.540 -13.145 1.00 98.25 109 GLU A O 1
ATOM 803 N N . ILE A 1 110 ? 13.675 0.797 -14.933 1.00 98.62 110 ILE A N 1
ATOM 804 C CA . ILE A 1 110 ? 12.760 -0.075 -15.671 1.00 98.62 110 ILE A CA 1
ATOM 805 C C . ILE A 1 110 ? 13.559 -1.020 -16.583 1.00 98.62 110 ILE A C 1
ATOM 807 O O . ILE A 1 110 ? 14.184 -0.553 -17.536 1.00 98.62 110 ILE A O 1
ATOM 811 N N . PRO A 1 111 ? 13.518 -2.347 -16.351 1.00 98.38 111 PRO A N 1
ATOM 812 C CA . PRO A 1 111 ? 14.107 -3.326 -17.262 1.00 98.38 111 PRO A CA 1
ATOM 813 C C . PRO A 1 111 ? 13.489 -3.293 -18.669 1.00 98.38 111 PRO A C 1
ATOM 815 O O . PRO A 1 111 ? 12.348 -2.868 -18.872 1.00 98.38 111 PRO A O 1
ATOM 818 N N . ALA A 1 112 ? 14.232 -3.795 -19.659 1.00 97.94 112 ALA A N 1
ATOM 819 C CA . ALA A 1 112 ? 13.800 -3.791 -21.058 1.00 97.94 112 ALA A CA 1
ATOM 820 C C . ALA A 1 112 ? 12.472 -4.542 -21.280 1.00 97.94 112 ALA A C 1
ATOM 822 O O . ALA A 1 112 ? 11.629 -4.073 -22.044 1.00 97.94 112 ALA A O 1
ATOM 823 N N . ASP A 1 113 ? 12.255 -5.649 -20.569 1.00 98.38 113 ASP A N 1
ATOM 824 C CA . ASP A 1 113 ? 11.074 -6.514 -20.661 1.00 98.38 113 ASP A CA 1
ATOM 825 C C . ASP A 1 113 ? 9.929 -6.129 -19.705 1.00 98.38 113 ASP A C 1
ATOM 827 O O . ASP A 1 113 ? 8.947 -6.862 -19.598 1.00 98.38 113 ASP A O 1
ATOM 831 N N . VAL A 1 114 ? 10.022 -4.973 -19.037 1.00 98.75 114 VAL A N 1
ATOM 832 C CA . VAL A 1 114 ? 8.965 -4.423 -18.178 1.00 98.75 114 VAL A CA 1
ATOM 833 C C . VAL A 1 114 ? 8.230 -3.295 -18.895 1.00 98.75 114 VAL A C 1
ATOM 835 O O . VAL A 1 114 ? 8.849 -2.369 -19.429 1.00 98.75 114 VAL A O 1
ATOM 838 N N . ASN A 1 115 ? 6.897 -3.345 -18.860 1.00 98.62 115 ASN A N 1
ATOM 839 C CA . ASN A 1 115 ? 6.028 -2.341 -19.482 1.00 98.62 115 ASN A CA 1
ATOM 840 C C . ASN A 1 115 ? 5.063 -1.665 -18.500 1.00 98.62 115 ASN A C 1
ATOM 842 O O . ASN A 1 115 ? 4.427 -0.678 -18.868 1.00 98.62 115 ASN A O 1
ATOM 846 N N . ALA A 1 116 ? 4.979 -2.137 -17.255 1.00 98.81 116 ALA A N 1
ATOM 847 C CA . ALA A 1 116 ? 4.198 -1.494 -16.204 1.00 98.81 116 ALA A CA 1
ATOM 848 C C . ALA A 1 116 ? 4.795 -1.734 -14.816 1.00 98.81 116 ALA A C 1
ATOM 850 O O . ALA A 1 116 ? 5.411 -2.771 -14.562 1.00 98.81 116 ALA A O 1
ATOM 851 N N . VAL A 1 117 ? 4.582 -0.764 -13.927 1.00 98.88 117 VAL A N 1
ATOM 852 C CA . VAL A 1 117 ? 4.938 -0.852 -12.510 1.00 98.88 117 VAL A CA 1
ATOM 853 C C . VAL A 1 117 ? 3.766 -0.347 -11.683 1.00 98.88 117 VAL A C 1
ATOM 855 O O . VAL A 1 117 ? 3.223 0.715 -11.983 1.00 98.88 117 VAL A O 1
ATOM 858 N N . TYR A 1 118 ? 3.413 -1.094 -10.643 1.00 98.94 118 TYR A N 1
ATOM 859 C CA . TYR A 1 118 ? 2.511 -0.649 -9.583 1.00 98.94 118 TYR A CA 1
ATOM 860 C C . TYR A 1 118 ? 3.232 -0.697 -8.241 1.00 98.94 118 TYR A C 1
ATOM 862 O O . TYR A 1 118 ? 4.141 -1.502 -8.039 1.00 98.94 118 TYR A O 1
ATOM 870 N N . GLU A 1 119 ? 2.829 0.172 -7.326 1.00 98.94 119 GLU A N 1
ATOM 871 C CA . GLU A 1 119 ? 3.302 0.185 -5.944 1.00 98.94 119 GLU A CA 1
ATOM 872 C C . GLU A 1 119 ? 2.135 -0.150 -5.010 1.00 98.94 119 GLU A C 1
ATOM 874 O O . GLU A 1 119 ? 1.017 0.330 -5.200 1.00 98.94 119 GLU A O 1
ATOM 879 N N . ILE A 1 120 ? 2.404 -0.959 -3.988 1.00 98.94 120 ILE A N 1
ATOM 880 C CA . ILE A 1 120 ? 1.500 -1.160 -2.855 1.00 98.94 120 ILE A CA 1
ATOM 881 C C . ILE A 1 120 ? 2.086 -0.405 -1.670 1.00 98.94 120 ILE A C 1
ATOM 883 O O . ILE A 1 120 ? 3.220 -0.671 -1.274 1.00 98.94 120 ILE A O 1
ATOM 887 N N . VAL A 1 121 ? 1.318 0.533 -1.111 1.00 98.88 121 VAL A N 1
ATOM 888 C CA . VAL A 1 121 ? 1.666 1.249 0.124 1.00 98.88 121 VAL A CA 1
ATOM 889 C C . VAL A 1 121 ? 0.834 0.694 1.267 1.00 98.88 121 VAL A C 1
ATOM 891 O O . VAL A 1 121 ? -0.371 0.511 1.130 1.00 98.88 121 VAL A O 1
ATOM 894 N N . ILE A 1 122 ? 1.485 0.470 2.400 1.00 98.94 122 ILE A N 1
ATOM 895 C CA . ILE A 1 122 ? 0.945 -0.159 3.594 1.00 98.94 122 ILE A CA 1
ATOM 896 C C . ILE A 1 122 ? 1.213 0.768 4.781 1.00 98.94 122 ILE A C 1
ATOM 898 O O . ILE A 1 122 ? 2.355 1.158 5.056 1.00 98.94 122 ILE A O 1
ATOM 902 N N . ASN A 1 123 ? 0.147 1.103 5.500 1.00 98.81 123 ASN A N 1
ATOM 903 C CA . ASN A 1 123 ? 0.236 1.677 6.837 1.00 98.81 123 ASN A CA 1
ATOM 904 C C . ASN A 1 123 ? -0.149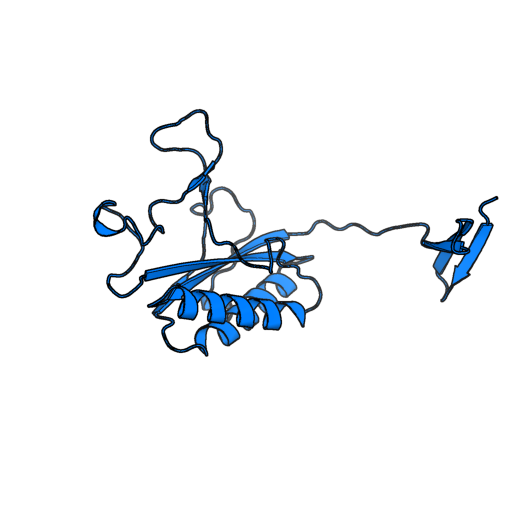 0.597 7.845 1.00 98.81 123 ASN A C 1
ATOM 906 O O . ASN A 1 123 ? -1.006 -0.233 7.550 1.00 98.81 123 ASN A O 1
ATOM 910 N N . GLY A 1 124 ? 0.445 0.626 9.033 1.00 98.50 124 GLY A N 1
ATOM 911 C CA . GLY A 1 124 ? 0.153 -0.357 10.068 1.00 98.50 124 GLY A CA 1
ATOM 912 C C . GLY A 1 124 ? 0.345 0.163 11.482 1.00 98.50 124 GLY A C 1
ATOM 913 O O . GLY A 1 124 ? 0.947 1.219 11.702 1.00 98.50 124 GLY A O 1
ATOM 914 N N . ILE A 1 125 ? -0.199 -0.580 12.441 1.00 98.38 125 ILE A N 1
ATOM 915 C CA . ILE A 1 125 ? -0.125 -0.253 13.871 1.00 98.38 125 ILE A CA 1
ATOM 916 C C . ILE A 1 125 ? 1.259 -0.535 14.474 1.00 98.38 125 ILE A C 1
ATOM 918 O O . ILE A 1 125 ? 1.643 0.129 15.434 1.00 98.38 125 ILE A O 1
ATOM 922 N N . ASP A 1 126 ? 2.030 -1.448 13.877 1.00 98.31 126 ASP A N 1
ATOM 923 C CA . ASP A 1 126 ? 3.389 -1.813 14.284 1.00 98.31 126 ASP A CA 1
ATOM 924 C C . ASP A 1 126 ? 4.230 -2.351 13.103 1.00 98.31 126 ASP A C 1
ATOM 926 O O . ASP A 1 126 ? 3.770 -2.449 11.961 1.00 98.31 126 ASP A O 1
ATOM 930 N N . GLU A 1 127 ? 5.508 -2.650 13.364 1.00 98.44 127 GLU A N 1
ATOM 931 C CA . GLU A 1 127 ? 6.425 -3.191 12.353 1.00 98.44 127 GLU A CA 1
ATOM 932 C C . GLU A 1 127 ? 6.093 -4.626 11.937 1.00 98.44 127 GLU A C 1
ATOM 934 O O . GLU A 1 127 ? 6.359 -4.994 10.793 1.00 98.44 127 GLU A O 1
ATOM 939 N N . GLU A 1 128 ? 5.585 -5.445 12.858 1.00 98.50 128 GLU A N 1
ATOM 940 C CA . GLU A 1 128 ? 5.328 -6.868 12.618 1.00 98.50 128 GLU A CA 1
ATOM 941 C C . GLU A 1 128 ? 4.186 -7.035 11.617 1.00 98.50 128 GLU A C 1
ATOM 943 O O . GLU A 1 128 ? 4.340 -7.751 10.627 1.00 98.50 128 GLU A O 1
ATOM 948 N N . SER A 1 129 ? 3.110 -6.270 11.800 1.00 98.62 129 SER A N 1
ATOM 949 C CA . SER A 1 129 ? 1.958 -6.215 10.903 1.00 98.62 129 SER A CA 1
ATOM 950 C C . SER A 1 129 ? 2.374 -5.765 9.498 1.00 98.62 129 SER A C 1
ATOM 952 O O . SER A 1 129 ? 2.008 -6.392 8.507 1.00 98.62 129 SER A O 1
ATOM 954 N N . ILE A 1 130 ? 3.220 -4.729 9.381 1.00 98.75 130 ILE A N 1
ATOM 955 C CA . ILE A 1 130 ? 3.730 -4.278 8.073 1.00 98.75 130 ILE A CA 1
ATOM 956 C C . ILE A 1 130 ? 4.610 -5.344 7.413 1.00 98.75 130 ILE A C 1
ATOM 958 O O . ILE A 1 130 ? 4.470 -5.582 6.215 1.00 98.75 130 ILE A O 1
ATOM 962 N N . LYS A 1 131 ? 5.511 -5.998 8.160 1.00 98.88 131 LYS A N 1
ATOM 963 C CA . LYS A 1 131 ? 6.362 -7.074 7.619 1.00 98.88 131 LYS A CA 1
ATOM 964 C C . LYS A 1 131 ? 5.516 -8.247 7.124 1.00 98.88 131 LYS A C 1
ATOM 966 O O . LYS A 1 131 ? 5.776 -8.743 6.029 1.00 98.88 131 LYS A O 1
ATOM 971 N N . ALA A 1 132 ? 4.495 -8.643 7.886 1.00 98.81 132 ALA A N 1
ATOM 972 C CA . ALA A 1 132 ? 3.556 -9.691 7.500 1.00 98.81 132 ALA A CA 1
ATOM 973 C C . ALA A 1 132 ? 2.787 -9.322 6.221 1.00 98.81 132 ALA A C 1
ATOM 975 O O . ALA A 1 132 ? 2.766 -10.110 5.277 1.00 98.81 132 ALA A O 1
ATOM 976 N N . ALA A 1 133 ? 2.256 -8.099 6.140 1.00 98.88 133 ALA A N 1
ATOM 977 C CA . ALA A 1 133 ? 1.556 -7.599 4.958 1.00 98.88 133 ALA A CA 1
ATOM 978 C C . ALA A 1 133 ? 2.453 -7.510 3.719 1.00 98.88 133 ALA A C 1
ATOM 980 O O . ALA A 1 133 ? 2.070 -7.962 2.641 1.00 98.88 133 ALA A O 1
ATOM 981 N N . MET A 1 134 ? 3.675 -6.991 3.859 1.00 98.94 134 MET A N 1
ATOM 982 C CA . MET A 1 134 ? 4.639 -6.962 2.757 1.00 98.94 134 MET A CA 1
ATOM 983 C C . MET A 1 134 ? 4.979 -8.374 2.277 1.00 98.94 134 MET A C 1
ATOM 985 O O . MET A 1 134 ? 4.999 -8.611 1.073 1.00 98.94 134 MET A O 1
ATOM 989 N N . LYS A 1 135 ? 5.216 -9.317 3.198 1.00 98.88 135 LYS A N 1
ATOM 990 C CA . LYS A 1 135 ? 5.504 -10.712 2.854 1.00 98.88 135 LYS A CA 1
ATOM 991 C C . LYS A 1 135 ? 4.342 -11.349 2.089 1.00 98.88 135 LYS A C 1
ATOM 993 O O . LYS A 1 135 ? 4.549 -11.799 0.967 1.00 98.88 135 LYS A O 1
ATOM 998 N N . ALA A 1 136 ? 3.138 -11.330 2.663 1.00 98.88 136 ALA A N 1
ATOM 999 C CA . ALA A 1 136 ? 1.953 -11.953 2.075 1.00 98.88 136 ALA A CA 1
ATOM 1000 C C . ALA A 1 136 ? 1.592 -11.336 0.715 1.00 98.88 136 ALA A C 1
ATOM 1002 O O . ALA A 1 136 ? 1.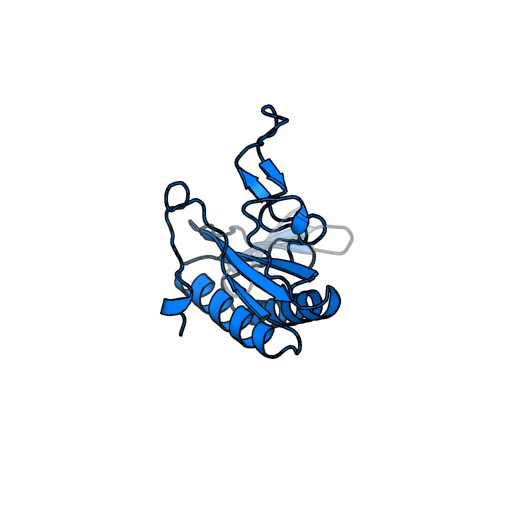349 -12.059 -0.250 1.00 98.88 136 ALA A O 1
ATOM 1003 N N . GLY A 1 137 ? 1.634 -10.003 0.609 1.00 98.94 137 GLY A N 1
ATOM 1004 C CA . GLY A 1 137 ? 1.381 -9.301 -0.647 1.00 98.94 137 GLY A CA 1
ATOM 1005 C C . GLY A 1 137 ? 2.399 -9.653 -1.735 1.00 98.94 137 GLY A C 1
ATOM 1006 O O . GLY A 1 137 ? 2.021 -9.858 -2.887 1.00 98.94 137 GLY A O 1
ATOM 1007 N N . ILE A 1 138 ? 3.684 -9.781 -1.385 1.00 98.94 138 ILE A N 1
ATOM 1008 C CA . ILE A 1 138 ? 4.730 -10.197 -2.331 1.00 98.94 138 ILE A CA 1
ATOM 1009 C C . ILE A 1 138 ? 4.539 -11.655 -2.757 1.00 98.94 138 ILE A C 1
ATOM 1011 O O . ILE A 1 138 ? 4.593 -11.927 -3.955 1.00 98.94 138 ILE A O 1
ATOM 1015 N N . GLU A 1 139 ? 4.304 -12.578 -1.817 1.00 98.88 139 GLU A N 1
ATOM 1016 C CA . GLU A 1 139 ? 4.065 -13.999 -2.117 1.00 98.88 139 GLU A CA 1
ATOM 1017 C C . GLU A 1 139 ? 2.872 -14.176 -3.056 1.00 98.88 139 GLU A C 1
ATOM 1019 O O . GLU A 1 139 ? 2.975 -14.932 -4.019 1.00 98.88 139 GLU A O 1
ATOM 1024 N N . ALA A 1 140 ? 1.784 -13.431 -2.840 1.00 98.88 140 ALA A N 1
ATOM 1025 C CA . ALA A 1 140 ? 0.621 -13.434 -3.720 1.00 98.88 140 ALA A CA 1
ATOM 1026 C C . ALA A 1 140 ? 0.941 -12.842 -5.103 1.00 98.88 140 ALA A C 1
ATOM 1028 O O . ALA A 1 140 ? 0.656 -13.473 -6.124 1.00 98.88 140 ALA A O 1
ATOM 1029 N N . ALA A 1 141 ? 1.586 -11.671 -5.157 1.00 98.88 141 ALA A N 1
ATOM 1030 C CA . ALA A 1 141 ? 1.904 -10.981 -6.409 1.00 98.88 141 ALA A CA 1
ATOM 1031 C C . ALA A 1 141 ? 2.741 -11.843 -7.365 1.00 98.88 141 ALA A C 1
ATOM 1033 O O . ALA A 1 141 ? 2.469 -11.885 -8.565 1.00 98.88 141 ALA A O 1
ATOM 1034 N N . VAL A 1 142 ? 3.757 -12.546 -6.849 1.00 98.75 142 VAL A N 1
ATOM 1035 C CA . VAL A 1 142 ? 4.679 -13.339 -7.685 1.00 98.75 142 VAL A CA 1
ATOM 1036 C C . VAL A 1 142 ? 4.055 -14.616 -8.254 1.00 98.75 142 VAL A C 1
ATOM 1038 O O . VAL A 1 142 ? 4.670 -15.255 -9.106 1.00 98.75 142 VAL A O 1
ATOM 1041 N N . THR A 1 143 ? 2.840 -14.987 -7.833 1.00 98.75 143 THR A N 1
ATOM 1042 C CA . THR A 1 143 ? 2.095 -16.101 -8.448 1.00 98.75 143 THR A CA 1
ATOM 1043 C C . THR A 1 143 ? 1.529 -15.748 -9.824 1.00 98.75 143 THR A C 1
ATOM 1045 O O . THR A 1 143 ? 1.238 -16.644 -10.619 1.00 98.75 143 THR A O 1
ATOM 1048 N N . VAL A 1 144 ? 1.385 -14.454 -10.131 1.00 98.75 144 VAL A N 1
ATOM 1049 C CA . VAL A 1 144 ? 0.805 -13.987 -11.391 1.00 98.75 144 VAL A CA 1
ATOM 1050 C C . VAL A 1 144 ? 1.830 -14.108 -12.529 1.00 98.75 144 VAL A C 1
ATOM 1052 O O . VAL A 1 144 ? 2.947 -13.591 -12.424 1.00 98.75 144 VAL A O 1
ATOM 1055 N N . PRO A 1 145 ? 1.480 -14.757 -13.657 1.00 98.69 145 PRO A N 1
ATOM 1056 C CA . PRO A 1 145 ? 2.354 -14.816 -14.822 1.00 98.69 145 PRO A CA 1
ATOM 1057 C C . PRO A 1 145 ? 2.709 -13.424 -15.356 1.00 98.69 145 PRO A C 1
ATOM 1059 O O . PRO A 1 145 ? 1.868 -12.532 -15.421 1.00 98.69 145 PRO A O 1
ATOM 1062 N N . GLY A 1 146 ? 3.960 -13.254 -15.787 1.00 98.50 146 GLY A N 1
ATOM 1063 C CA . GLY A 1 146 ? 4.441 -12.002 -16.382 1.00 98.50 146 GLY A CA 1
ATOM 1064 C C . GLY A 1 146 ? 5.077 -11.022 -15.394 1.00 98.50 146 GLY A C 1
ATOM 1065 O O . GLY A 1 146 ? 5.608 -9.995 -15.823 1.00 98.50 146 GLY A O 1
ATOM 1066 N N . ILE A 1 147 ? 5.108 -11.342 -14.095 1.00 98.75 147 ILE A N 1
ATOM 1067 C CA . ILE A 1 147 ? 5.889 -10.583 -13.109 1.00 98.75 147 ILE A CA 1
ATOM 1068 C C . ILE A 1 147 ? 7.385 -10.842 -13.292 1.00 98.75 147 ILE A C 1
ATOM 1070 O O . ILE A 1 147 ? 7.841 -11.978 -13.403 1.00 98.75 147 ILE A O 1
ATOM 1074 N N . LYS A 1 148 ? 8.154 -9.753 -13.363 1.00 98.69 148 LYS A N 1
ATOM 1075 C CA . LYS A 1 148 ? 9.586 -9.752 -13.696 1.00 98.69 148 LYS A CA 1
ATOM 1076 C C . LYS A 1 148 ? 10.480 -9.429 -12.516 1.00 98.69 148 LYS A C 1
ATOM 1078 O O . LYS A 1 148 ? 11.616 -9.891 -12.459 1.00 98.69 148 LYS A O 1
ATOM 1083 N N . LYS A 1 149 ? 10.002 -8.588 -11.600 1.00 98.75 149 LYS A N 1
ATOM 1084 C CA . LYS A 1 149 ? 10.798 -8.086 -10.479 1.00 98.75 149 LYS A CA 1
ATOM 1085 C C . LYS A 1 149 ? 9.889 -7.576 -9.369 1.00 98.75 149 LYS A C 1
ATOM 1087 O O . LYS A 1 149 ? 8.869 -6.943 -9.636 1.00 98.75 149 LYS A O 1
ATOM 1092 N N . ILE A 1 150 ? 10.330 -7.795 -8.135 1.00 98.88 150 ILE A N 1
ATOM 1093 C CA . ILE A 1 150 ? 9.831 -7.106 -6.947 1.00 98.88 150 ILE A CA 1
ATOM 1094 C C . ILE A 1 150 ? 10.923 -6.156 -6.455 1.00 98.88 150 ILE A C 1
ATOM 1096 O O . ILE A 1 150 ? 12.115 -6.473 -6.493 1.00 98.88 150 ILE A O 1
ATOM 1100 N N . SER A 1 151 ? 10.531 -4.961 -6.031 1.00 98.69 151 SER A N 1
ATOM 1101 C CA . SER A 1 151 ? 11.438 -3.992 -5.414 1.00 98.69 151 SER A CA 1
ATOM 1102 C C . SER A 1 151 ? 10.720 -3.196 -4.326 1.00 98.69 151 SER A C 1
ATOM 1104 O O . SER A 1 151 ? 9.596 -3.527 -3.975 1.00 98.69 151 SER A O 1
ATOM 1106 N N . ALA A 1 152 ? 11.360 -2.171 -3.770 1.00 98.50 152 ALA A N 1
ATOM 1107 C CA . ALA A 1 152 ? 10.737 -1.263 -2.813 1.00 98.50 152 ALA A CA 1
ATOM 1108 C C . ALA A 1 152 ? 11.311 0.151 -2.948 1.00 98.50 152 ALA A C 1
ATOM 1110 O O . ALA A 1 152 ? 12.512 0.343 -3.172 1.00 98.50 152 ALA A O 1
ATOM 1111 N N . GLY A 1 153 ? 10.444 1.144 -2.781 1.00 97.12 153 GLY A N 1
ATOM 1112 C CA . GLY A 1 153 ? 10.790 2.552 -2.720 1.00 97.12 153 GLY A CA 1
ATOM 1113 C C . GLY A 1 153 ? 11.437 2.913 -1.385 1.00 97.12 153 GLY A C 1
ATOM 1114 O O . GLY A 1 153 ? 10.978 2.530 -0.310 1.00 97.12 153 GLY A O 1
ATOM 1115 N N . ASN A 1 154 ? 12.518 3.688 -1.445 1.00 96.38 154 ASN A N 1
ATOM 1116 C CA . ASN A 1 154 ? 13.172 4.249 -0.269 1.00 96.38 154 ASN A CA 1
ATOM 1117 C C . ASN A 1 154 ? 13.767 5.630 -0.581 1.00 96.38 154 ASN A C 1
ATOM 1119 O O . ASN A 1 154 ? 13.946 6.008 -1.738 1.00 96.38 154 ASN A O 1
ATOM 1123 N N . TYR A 1 155 ? 14.119 6.369 0.471 1.00 93.44 155 TYR A N 1
ATOM 1124 C CA . TYR A 1 155 ? 14.720 7.704 0.377 1.00 93.44 155 TYR A CA 1
ATOM 1125 C C . TYR A 1 155 ? 16.202 7.698 0.791 1.00 93.44 155 TYR A C 1
ATOM 1127 O O . TYR A 1 155 ? 16.682 8.623 1.450 1.00 93.44 155 TYR A O 1
ATOM 1135 N N . GLY A 1 156 ? 16.922 6.614 0.480 1.00 90.31 156 GLY A N 1
ATOM 1136 C CA . GLY A 1 156 ? 18.344 6.445 0.798 1.00 90.31 156 GLY A CA 1
ATOM 1137 C C . GLY A 1 156 ? 18.652 6.384 2.297 1.00 90.31 156 GLY A C 1
ATOM 1138 O O . GLY A 1 156 ? 19.739 6.780 2.706 1.00 90.31 156 GLY A O 1
ATOM 1139 N N . GLY A 1 157 ? 17.679 5.976 3.120 1.00 88.75 157 GLY A N 1
ATOM 1140 C CA . GLY A 1 157 ? 17.809 5.912 4.582 1.00 88.75 157 GLY A CA 1
ATOM 1141 C C . GLY A 1 157 ? 17.835 7.271 5.294 1.00 88.75 157 GLY A C 1
ATOM 1142 O O . GLY A 1 157 ? 18.122 7.320 6.483 1.00 88.75 157 GLY A O 1
ATOM 1143 N N . LYS A 1 158 ? 17.549 8.374 4.587 1.00 82.38 158 LYS A N 1
ATOM 1144 C CA . LYS A 1 158 ? 17.685 9.744 5.121 1.00 82.38 158 LYS A CA 1
ATOM 1145 C C . LYS A 1 158 ? 16.383 10.375 5.619 1.00 82.38 158 LYS A C 1
ATOM 1147 O O . LYS A 1 158 ? 16.434 11.461 6.185 1.00 82.38 158 LYS A O 1
ATOM 1152 N N . LEU A 1 159 ? 15.235 9.743 5.364 1.00 85.44 159 LEU A N 1
ATOM 1153 C CA . LEU A 1 159 ? 13.915 10.322 5.652 1.00 85.44 159 LEU A CA 1
ATOM 1154 C C . LEU A 1 159 ? 13.093 9.484 6.640 1.00 85.44 159 LEU A C 1
ATOM 1156 O O . LEU A 1 159 ? 12.567 10.021 7.608 1.00 85.44 159 LEU A O 1
ATOM 1160 N N . GLY A 1 160 ? 12.973 8.177 6.397 1.00 86.94 160 GLY A N 1
ATOM 1161 C CA . GLY A 1 160 ? 12.181 7.273 7.232 1.00 86.94 160 GLY A CA 1
ATOM 1162 C C . GLY A 1 160 ? 12.978 6.698 8.404 1.00 86.94 160 GLY A C 1
ATOM 1163 O O . GLY A 1 160 ? 14.131 6.306 8.231 1.00 86.94 160 GLY A O 1
ATOM 1164 N N . LYS A 1 161 ? 12.338 6.606 9.578 1.00 93.44 161 LYS A N 1
ATOM 1165 C CA . LYS A 1 161 ? 12.877 5.923 10.770 1.00 93.44 161 LYS A CA 1
ATOM 1166 C C . LYS A 1 161 ? 12.953 4.402 10.582 1.00 93.44 161 LYS A C 1
ATOM 1168 O O . LYS A 1 161 ? 13.891 3.777 11.063 1.00 93.44 161 LYS A O 1
ATOM 1173 N N . TYR A 1 162 ? 11.965 3.826 9.901 1.00 96.31 162 TYR A N 1
ATOM 1174 C CA . TYR A 1 162 ? 11.811 2.383 9.719 1.00 96.31 162 TYR A CA 1
ATOM 1175 C C . TYR A 1 162 ? 12.348 1.943 8.356 1.00 96.31 162 TYR A C 1
ATOM 1177 O O . TYR A 1 162 ? 12.188 2.654 7.361 1.00 96.31 162 TYR A O 1
ATOM 1185 N N . GLN A 1 163 ? 12.988 0.774 8.312 1.00 97.44 163 GLN A N 1
ATOM 1186 C CA . GLN A 1 163 ? 13.523 0.176 7.090 1.00 97.44 163 GLN A CA 1
ATOM 1187 C C . GLN A 1 163 ? 13.133 -1.301 7.030 1.00 97.44 163 GLN A C 1
ATOM 1189 O O . GLN A 1 163 ? 13.637 -2.111 7.802 1.00 97.44 163 GLN A O 1
ATOM 1194 N N . PHE A 1 164 ? 12.254 -1.643 6.092 1.00 97.88 164 PHE A N 1
ATOM 1195 C CA . PHE A 1 164 ? 11.793 -3.009 5.860 1.00 97.88 164 PHE A CA 1
ATOM 1196 C C . PHE A 1 164 ? 12.560 -3.596 4.673 1.00 97.88 164 PHE A C 1
ATOM 1198 O O . PHE A 1 164 ? 12.261 -3.296 3.516 1.00 97.88 164 PHE A O 1
ATOM 1205 N N . LYS A 1 165 ? 13.607 -4.381 4.938 1.00 98.25 165 LYS A N 1
ATOM 1206 C CA . LYS A 1 165 ? 14.403 -4.994 3.868 1.00 98.25 165 LYS A CA 1
ATOM 1207 C C . LYS A 1 165 ? 13.706 -6.255 3.375 1.00 98.25 165 LYS A C 1
ATOM 1209 O O . LYS A 1 165 ? 13.514 -7.191 4.139 1.00 98.25 165 LYS A O 1
ATOM 1214 N N . LEU A 1 166 ? 13.409 -6.307 2.078 1.00 98.50 166 LEU A N 1
ATOM 1215 C CA . LEU A 1 166 ? 12.658 -7.415 1.477 1.00 98.50 166 LEU A CA 1
ATOM 1216 C C . LEU A 1 166 ? 13.285 -8.795 1.724 1.00 98.50 166 LEU A C 1
ATOM 1218 O O . LEU A 1 166 ? 12.566 -9.755 1.953 1.00 98.50 166 LEU A O 1
ATOM 1222 N N . HIS A 1 167 ? 14.618 -8.886 1.726 1.00 98.25 167 HIS A N 1
ATOM 1223 C CA . HIS A 1 167 ? 15.329 -10.150 1.951 1.00 98.25 167 HIS A CA 1
ATOM 1224 C C . HIS A 1 167 ? 15.190 -10.690 3.381 1.00 98.25 167 HIS A C 1
ATOM 1226 O O . HIS A 1 167 ? 15.466 -11.858 3.592 1.00 98.25 167 HIS A O 1
ATOM 1232 N N . GLU A 1 168 ? 14.801 -9.864 4.357 1.00 98.12 168 GLU A N 1
ATOM 1233 C CA . GLU A 1 168 ? 14.591 -10.297 5.748 1.00 98.12 168 GLU A CA 1
ATOM 1234 C C . GLU A 1 168 ? 13.150 -10.795 5.986 1.00 98.12 168 GLU A C 1
ATOM 1236 O O . GLU A 1 168 ? 12.823 -11.223 7.089 1.00 98.12 168 GLU A O 1
ATOM 1241 N N . LEU A 1 169 ? 12.272 -10.722 4.974 1.00 97.81 169 LEU A N 1
ATOM 1242 C CA . LEU A 1 169 ? 10.883 -11.193 5.060 1.00 97.81 169 LEU A CA 1
ATOM 1243 C C . LEU A 1 169 ? 10.746 -12.704 4.782 1.00 97.81 169 LEU A C 1
ATOM 1245 O O . LEU A 1 169 ? 9.709 -13.302 5.089 1.00 97.81 169 LEU A O 1
ATOM 1249 N N . PHE A 1 170 ? 11.780 -13.316 4.202 1.00 96.06 170 PHE A N 1
ATOM 1250 C CA . PHE A 1 170 ? 11.814 -14.690 3.695 1.00 96.06 170 PHE A CA 1
ATOM 1251 C C . PHE A 1 170 ? 13.006 -15.449 4.273 1.00 96.06 170 PHE A C 1
ATOM 1253 O O . PHE A 1 170 ? 12.896 -16.691 4.355 1.00 96.06 170 PHE A O 1
#

pLDDT: mean 97.69, std 2.66, range [79.06, 98.94]

Sequence (170 aa):
MESETQIAGRKVYKVPIMEGDFVSEENIGAVAGIAGGNFFIFGDSQMSALTAAEVAVDAITELEGTITPFPGGIVSSGSKAGANKYKFLKATANEKFCPSIKDKVENTEIPADVNAVYEIVINGIDEESIKAAMKAGIEAAVTVPGIKKISAGNYGGKLGKYQFKLHELF